Protein AF-A0AAV5X0J4-F1 (afdb_monomer_lite)

Sequence (99 aa):
KYSRHIREHMEDKIELPSRMKKMQSRFLYFEMHDLNKDNAIDGIELLKMMSHDHGKGVTMFGAPVKNEELMIERIDKTLADIDFDGNGFITFSEFSLHQ

Structure (mmCIF, N/CA/C/O backbone):
data_AF-A0AAV5X0J4-F1
#
_entry.id   AF-A0AAV5X0J4-F1
#
loop_
_atom_site.group_PDB
_atom_site.id
_atom_site.type_symbol
_atom_site.label_atom_id
_atom_site.label_alt_id
_atom_site.label_comp_id
_atom_site.label_asym_id
_atom_site.label_entity_id
_atom_site.label_seq_id
_atom_site.pdbx_PDB_ins_code
_atom_site.Cartn_x
_atom_site.Cartn_y
_atom_site.Cartn_z
_atom_site.occupancy
_atom_site.B_iso_or_equiv
_atom_site.auth_seq_id
_atom_site.auth_comp_id
_atom_site.auth_asym_id
_atom_site.auth_atom_id
_atom_site.pdbx_PDB_model_num
ATOM 1 N N . LYS A 1 1 ? -0.704 4.128 -13.954 1.00 61.62 1 LYS A N 1
ATOM 2 C CA . LYS A 1 1 ? -0.660 4.678 -12.581 1.00 61.62 1 LYS A CA 1
ATOM 3 C C . LYS A 1 1 ? 0.738 4.455 -11.995 1.00 61.62 1 LYS A C 1
ATOM 5 O O . LYS A 1 1 ? 1.490 5.415 -11.981 1.00 61.62 1 LYS A O 1
ATOM 10 N N . TYR A 1 2 ? 1.156 3.207 -11.752 1.00 68.25 2 TYR A N 1
ATOM 11 C CA . TYR A 1 2 ? 2.488 2.831 -11.231 1.00 68.25 2 TYR A CA 1
ATOM 12 C C . TYR A 1 2 ? 3.700 3.439 -11.956 1.00 68.25 2 TYR A C 1
ATOM 14 O O . TYR A 1 2 ? 4.436 4.211 -11.361 1.00 68.25 2 TYR A O 1
ATOM 22 N N . SER A 1 3 ? 3.886 3.174 -13.256 1.00 67.94 3 SER A N 1
ATOM 23 C CA . SER A 1 3 ? 5.087 3.627 -13.986 1.00 67.94 3 SER A CA 1
ATOM 24 C C . SER A 1 3 ? 5.260 5.146 -14.022 1.00 67.94 3 SER A C 1
ATOM 26 O O . SER A 1 3 ? 6.380 5.635 -14.093 1.00 67.94 3 SER A O 1
ATOM 28 N N . ARG A 1 4 ? 4.153 5.899 -13.966 1.00 73.06 4 ARG A N 1
ATOM 29 C CA . ARG A 1 4 ? 4.199 7.363 -13.895 1.00 73.06 4 ARG A CA 1
ATOM 30 C C . ARG A 1 4 ? 4.686 7.821 -12.522 1.00 73.06 4 ARG A C 1
ATOM 32 O O . ARG A 1 4 ? 5.570 8.661 -12.473 1.00 73.06 4 ARG A O 1
ATOM 39 N N . HIS A 1 5 ? 4.146 7.224 -11.457 1.00 74.19 5 HIS A N 1
ATOM 40 C CA . HIS A 1 5 ? 4.538 7.524 -10.081 1.00 74.19 5 HIS A CA 1
ATOM 41 C C . HIS A 1 5 ? 6.015 7.202 -9.826 1.00 74.19 5 HIS A C 1
ATOM 43 O O . HIS A 1 5 ? 6.734 8.028 -9.289 1.00 74.19 5 HIS A O 1
ATOM 49 N N . ILE A 1 6 ? 6.490 6.033 -10.271 1.00 74.38 6 ILE A N 1
ATOM 50 C CA . ILE A 1 6 ? 7.901 5.631 -10.129 1.00 74.38 6 ILE A CA 1
ATOM 51 C C . ILE A 1 6 ? 8.823 6.650 -10.809 1.00 74.38 6 ILE A C 1
ATOM 53 O O . ILE A 1 6 ? 9.823 7.060 -10.234 1.00 74.38 6 ILE A O 1
ATOM 57 N N . ARG A 1 7 ? 8.475 7.096 -12.020 1.00 75.19 7 ARG A N 1
ATOM 58 C CA . ARG A 1 7 ? 9.295 8.063 -12.754 1.00 75.19 7 ARG A CA 1
ATOM 59 C C . ARG A 1 7 ? 9.351 9.432 -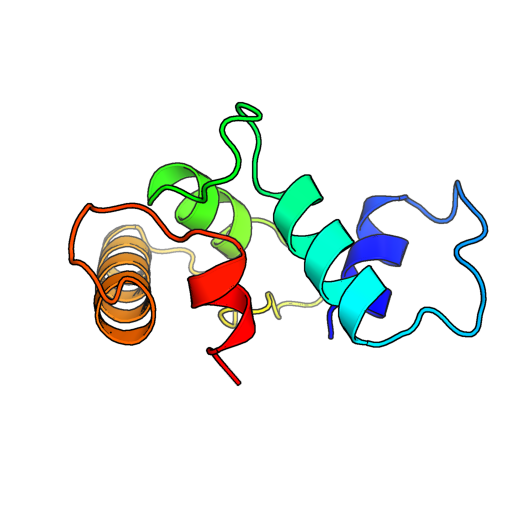12.068 1.00 75.19 7 ARG A C 1
ATOM 61 O O . ARG A 1 7 ? 10.423 10.017 -11.991 1.00 75.19 7 ARG A O 1
ATOM 68 N N . GLU A 1 8 ? 8.217 9.912 -11.554 1.00 72.62 8 GLU A N 1
ATOM 69 C CA . GLU A 1 8 ? 8.159 11.161 -10.778 1.00 72.62 8 GLU A CA 1
ATOM 70 C C . GLU A 1 8 ? 8.957 11.045 -9.464 1.00 72.62 8 GLU A C 1
ATOM 72 O O . GLU A 1 8 ? 9.706 11.959 -9.132 1.00 72.62 8 GLU A O 1
ATOM 77 N N . HIS A 1 9 ? 8.888 9.901 -8.772 1.00 72.44 9 HIS A N 1
ATOM 78 C CA . HIS A 1 9 ? 9.666 9.633 -7.556 1.00 72.44 9 HIS A CA 1
ATOM 79 C C . HIS A 1 9 ? 11.183 9.618 -7.805 1.00 72.44 9 HIS A C 1
ATOM 81 O O . HIS A 1 9 ? 11.955 10.082 -6.973 1.00 72.44 9 HIS A O 1
ATOM 87 N N . MET A 1 10 ? 11.620 9.117 -8.963 1.00 71.88 10 MET A N 1
ATOM 88 C CA . MET A 1 10 ? 13.038 9.054 -9.328 1.00 71.88 10 MET A CA 1
ATOM 89 C C . MET A 1 10 ? 13.585 10.354 -9.943 1.00 71.88 10 MET A C 1
ATOM 91 O O . MET A 1 10 ? 14.733 10.357 -10.382 1.00 71.88 10 MET A O 1
ATOM 95 N N . GLU A 1 11 ? 12.801 11.441 -9.991 1.00 66.81 11 GLU A N 1
ATOM 96 C CA . GLU A 1 11 ? 13.189 12.743 -10.573 1.00 66.81 11 GLU A CA 1
ATOM 97 C C . GLU A 1 11 ? 13.805 12.632 -11.984 1.00 66.81 11 GLU A C 1
ATOM 99 O O . GLU A 1 11 ? 14.741 13.355 -12.318 1.00 66.81 11 GLU A O 1
ATOM 104 N N . ASP A 1 12 ? 13.342 11.675 -12.798 1.00 60.31 12 ASP A N 1
ATOM 105 C CA . ASP A 1 12 ? 13.925 11.355 -14.114 1.00 60.31 12 ASP A CA 1
ATOM 106 C C . ASP A 1 12 ? 15.446 11.027 -14.091 1.00 60.31 12 ASP A C 1
ATOM 108 O O . ASP A 1 12 ? 16.084 10.954 -15.140 1.00 60.31 12 ASP A O 1
ATOM 112 N N . LYS A 1 13 ? 16.045 10.758 -12.917 1.00 57.84 13 LYS A N 1
ATOM 113 C CA . LYS A 1 13 ? 17.475 10.408 -12.761 1.00 57.84 13 LYS A CA 1
ATOM 114 C C . LYS A 1 13 ? 17.828 9.029 -13.312 1.00 57.84 13 LYS A C 1
ATOM 116 O O . LYS A 1 13 ? 19.005 8.711 -13.466 1.00 57.84 13 LYS A O 1
ATOM 121 N N . ILE A 1 14 ? 16.820 8.201 -13.577 1.00 59.16 14 ILE A N 1
ATOM 122 C CA . ILE A 1 14 ? 16.976 6.869 -14.152 1.00 59.16 14 ILE A CA 1
ATOM 123 C C . ILE A 1 14 ? 16.065 6.769 -15.369 1.00 59.16 14 ILE A C 1
ATOM 125 O O . ILE A 1 14 ? 14.852 6.970 -15.270 1.00 59.16 14 ILE A O 1
ATOM 129 N N . GLU A 1 15 ? 16.643 6.405 -16.513 1.00 55.50 15 GLU A N 1
ATOM 130 C CA . GLU A 1 15 ? 15.878 6.005 -17.689 1.00 55.50 15 GLU A CA 1
ATOM 131 C C . GLU A 1 15 ? 15.191 4.665 -17.402 1.00 55.50 15 GLU A C 1
ATOM 133 O O . GLU A 1 15 ? 15.711 3.583 -17.678 1.00 55.50 15 GLU A O 1
ATOM 138 N N . LEU A 1 16 ? 14.000 4.725 -16.806 1.00 59.62 16 LEU A N 1
ATOM 139 C CA . LEU A 1 16 ? 13.128 3.561 -16.742 1.00 59.62 16 LEU A CA 1
ATOM 140 C C . LEU A 1 16 ? 12.800 3.147 -18.185 1.00 59.62 16 LEU A C 1
ATOM 142 O O . LEU A 1 16 ? 12.383 4.004 -18.972 1.00 59.62 16 LEU A O 1
ATOM 146 N N . PRO A 1 17 ? 12.939 1.857 -18.547 1.00 59.38 17 PRO A N 1
ATOM 147 C CA . PRO A 1 17 ? 12.598 1.379 -19.877 1.00 59.38 17 PRO A CA 1
ATOM 148 C C . PRO A 1 17 ? 11.217 1.893 -20.289 1.00 59.38 17 PRO A C 1
ATOM 150 O O . PRO A 1 17 ? 10.238 1.707 -19.560 1.00 59.38 17 PRO A O 1
ATOM 153 N N . SER A 1 18 ? 11.115 2.502 -21.475 1.00 57.94 18 SER A N 1
ATOM 154 C CA . SER A 1 18 ? 9.863 3.093 -21.988 1.00 57.94 18 SER A CA 1
ATOM 155 C C . SER A 1 18 ? 8.682 2.109 -21.989 1.00 57.94 18 SER A C 1
ATOM 157 O O . SER A 1 18 ? 7.516 2.508 -22.014 1.00 57.94 18 SER A O 1
ATOM 159 N N . ARG A 1 19 ? 8.983 0.807 -21.899 1.00 56.38 19 ARG A N 1
ATOM 160 C CA . ARG A 1 19 ? 8.045 -0.307 -21.827 1.00 56.38 19 ARG A CA 1
ATOM 161 C C . ARG A 1 19 ? 8.296 -1.203 -20.604 1.00 56.38 19 ARG A C 1
ATOM 163 O O . ARG A 1 19 ? 8.568 -2.391 -20.748 1.00 56.38 19 ARG A O 1
ATOM 170 N N . MET A 1 20 ? 8.157 -0.670 -19.390 1.00 63.56 20 MET A N 1
ATOM 171 C CA . MET A 1 20 ? 8.070 -1.511 -18.185 1.00 63.56 20 MET A CA 1
ATOM 172 C C . MET A 1 20 ? 6.843 -2.436 -18.264 1.00 63.56 20 MET A C 1
ATOM 174 O O . MET A 1 20 ? 5.710 -1.979 -18.451 1.00 63.56 20 MET A O 1
ATOM 178 N N . LYS A 1 21 ? 7.041 -3.752 -18.103 1.00 74.69 21 LYS A N 1
ATOM 179 C CA . LYS A 1 21 ? 5.931 -4.720 -18.016 1.00 74.69 21 LYS A CA 1
ATOM 180 C C . LYS A 1 21 ? 5.077 -4.377 -16.788 1.00 74.69 21 LYS A C 1
ATOM 182 O O . LYS A 1 21 ? 5.629 -4.110 -15.725 1.00 74.69 21 LYS A O 1
ATOM 187 N N . LYS A 1 22 ? 3.740 -4.448 -16.897 1.00 75.19 22 LYS A N 1
ATOM 188 C CA . LYS A 1 22 ? 2.799 -4.105 -15.800 1.00 75.19 22 LYS A CA 1
ATOM 189 C C . LYS A 1 22 ? 3.174 -4.737 -14.449 1.00 75.19 22 LYS A C 1
ATOM 191 O O . LYS A 1 22 ? 3.026 -4.108 -13.407 1.00 75.19 22 LYS A O 1
ATOM 196 N N . MET A 1 23 ? 3.671 -5.974 -14.474 1.00 77.81 23 MET A N 1
ATOM 197 C CA . MET A 1 23 ? 4.121 -6.693 -13.280 1.00 77.81 23 MET A CA 1
ATOM 198 C C . MET A 1 23 ? 5.373 -6.070 -12.649 1.00 77.81 23 MET A C 1
ATOM 200 O O . MET A 1 23 ? 5.381 -5.850 -11.447 1.00 77.81 23 MET A O 1
ATOM 204 N N . GLN A 1 24 ? 6.376 -5.700 -13.450 1.00 81.50 24 GLN A N 1
ATOM 205 C CA . GLN A 1 24 ? 7.590 -5.046 -12.948 1.00 81.50 24 GLN A CA 1
ATOM 206 C C . GLN A 1 24 ? 7.284 -3.668 -12.359 1.00 81.50 24 GLN A C 1
ATOM 208 O O . GLN A 1 24 ? 7.809 -3.327 -11.311 1.00 81.50 24 GLN A O 1
ATOM 213 N N . SER A 1 25 ? 6.386 -2.893 -12.981 1.00 81.12 25 SER A N 1
ATOM 214 C CA . SER A 1 25 ? 5.975 -1.606 -12.410 1.00 81.12 25 SER A CA 1
ATOM 215 C C . SER A 1 25 ? 5.205 -1.756 -11.098 1.00 81.12 25 SER A C 1
ATOM 217 O O . SER A 1 25 ? 5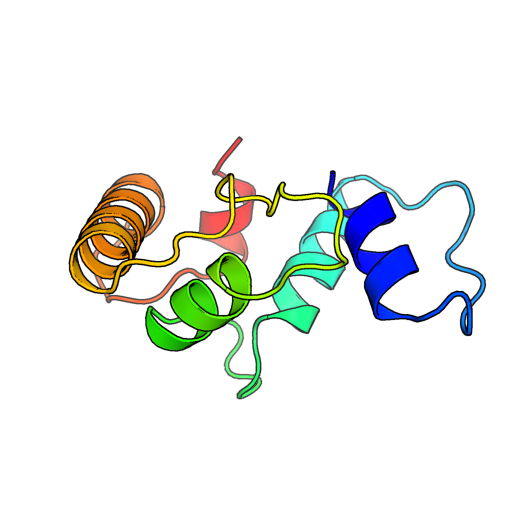.291 -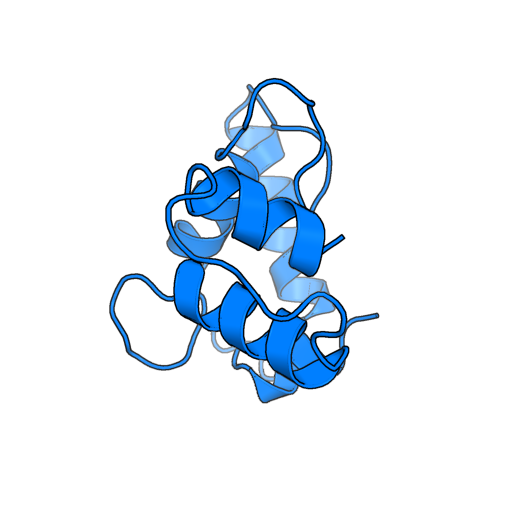0.881 -10.253 1.00 81.12 25 SER A O 1
ATOM 219 N N . ARG A 1 26 ? 4.446 -2.843 -10.913 1.00 81.62 26 ARG A N 1
ATOM 220 C CA . ARG A 1 26 ? 3.769 -3.105 -9.635 1.00 81.62 26 ARG A CA 1
ATOM 221 C C . ARG A 1 26 ? 4.753 -3.526 -8.558 1.00 81.62 26 ARG A C 1
ATOM 223 O O . ARG A 1 26 ? 4.687 -2.993 -7.464 1.00 81.62 26 ARG A O 1
ATOM 230 N N . PHE A 1 27 ? 5.674 -4.421 -8.898 1.00 86.25 27 PHE A N 1
ATOM 231 C CA . PHE A 1 27 ? 6.721 -4.859 -7.982 1.00 86.25 27 PHE A CA 1
ATOM 232 C C . PHE A 1 27 ? 7.606 -3.695 -7.534 1.00 86.25 27 PHE A C 1
ATOM 234 O O . PHE A 1 27 ? 7.778 -3.478 -6.346 1.00 86.25 27 PHE A O 1
ATOM 241 N N . LEU A 1 28 ? 8.075 -2.872 -8.473 1.00 86.31 28 LEU A N 1
ATOM 242 C CA . LEU A 1 28 ? 8.870 -1.694 -8.138 1.00 86.31 28 LEU A CA 1
ATOM 243 C C . LEU A 1 28 ? 8.067 -0.675 -7.316 1.00 86.31 28 LEU A C 1
ATOM 245 O O . LEU A 1 28 ? 8.621 -0.023 -6.444 1.00 86.31 28 LEU A O 1
ATOM 249 N N . TYR A 1 29 ? 6.762 -0.541 -7.569 1.00 85.12 29 TYR A N 1
ATOM 250 C CA . TYR A 1 29 ? 5.904 0.303 -6.740 1.00 85.12 29 TYR A CA 1
ATOM 251 C C . TYR A 1 29 ? 5.792 -0.203 -5.303 1.00 85.12 29 TYR A C 1
ATOM 253 O O . TYR A 1 29 ? 5.900 0.602 -4.386 1.00 85.12 29 TYR A O 1
ATOM 261 N N . PHE A 1 30 ? 5.605 -1.509 -5.128 1.00 89.38 30 PHE A N 1
ATOM 262 C CA . PHE A 1 30 ? 5.580 -2.166 -3.827 1.00 89.38 30 PHE A CA 1
ATOM 263 C C . PHE A 1 30 ? 6.904 -1.954 -3.077 1.00 89.38 30 PHE A C 1
ATOM 265 O O . PHE A 1 30 ? 6.916 -1.364 -2.006 1.00 89.38 30 PHE A O 1
ATOM 272 N N . GLU A 1 31 ? 8.028 -2.281 -3.715 1.00 90.69 31 GLU A N 1
ATOM 273 C CA . GLU A 1 31 ? 9.380 -2.096 -3.167 1.00 90.69 31 GLU A CA 1
ATOM 274 C C . GLU A 1 31 ? 9.702 -0.651 -2.765 1.00 90.69 31 GLU A C 1
ATOM 276 O O . GLU A 1 31 ? 10.451 -0.425 -1.823 1.00 90.69 31 GLU A O 1
ATOM 281 N N . MET A 1 32 ? 9.181 0.354 -3.472 1.00 87.44 32 MET A N 1
ATOM 282 C CA . MET A 1 32 ? 9.407 1.754 -3.085 1.00 87.44 32 MET A CA 1
ATOM 283 C C . MET A 1 32 ? 8.692 2.146 -1.783 1.00 87.44 32 MET A C 1
ATOM 285 O O . MET A 1 32 ? 9.094 3.132 -1.170 1.00 87.44 32 MET A O 1
ATOM 289 N N . HIS A 1 33 ? 7.631 1.432 -1.397 1.00 87.56 33 HIS A N 1
ATOM 290 C CA . HIS A 1 33 ? 6.823 1.745 -0.213 1.00 87.56 33 HIS A CA 1
ATOM 291 C C . HIS A 1 33 ? 7.045 0.776 0.950 1.00 87.56 33 HIS A C 1
ATOM 293 O O . HIS A 1 33 ? 6.722 1.150 2.069 1.00 87.56 33 HIS A O 1
ATOM 299 N N . ASP A 1 34 ? 7.642 -0.390 0.700 1.00 91.88 34 ASP A N 1
ATOM 300 C CA . ASP A 1 34 ? 8.289 -1.217 1.722 1.00 91.88 34 ASP A CA 1
ATOM 301 C C . ASP A 1 34 ? 9.597 -0.523 2.156 1.00 91.88 34 ASP A C 1
ATOM 303 O O . ASP A 1 34 ? 10.647 -0.605 1.495 1.00 91.88 34 ASP A O 1
ATOM 307 N N . LEU A 1 35 ? 9.495 0.273 3.222 1.00 90.94 35 LEU A N 1
ATOM 308 C CA . LEU A 1 35 ? 10.557 1.137 3.731 1.00 90.94 35 LEU A CA 1
ATOM 309 C C . LEU A 1 35 ? 11.517 0.380 4.644 1.00 90.94 35 LEU A C 1
ATOM 311 O O . LEU A 1 35 ? 12.692 0.751 4.724 1.00 90.94 35 LEU A O 1
ATOM 315 N N . ASN A 1 36 ? 11.020 -0.631 5.356 1.00 93.06 36 ASN A N 1
ATOM 316 C CA . ASN A 1 36 ? 11.803 -1.423 6.299 1.00 93.06 36 ASN A CA 1
ATOM 317 C C . ASN A 1 36 ? 12.423 -2.688 5.656 1.00 93.06 36 ASN A C 1
ATOM 319 O O . ASN A 1 36 ? 13.317 -3.287 6.259 1.00 93.06 36 ASN A O 1
ATOM 323 N N . LYS A 1 37 ? 12.035 -3.022 4.417 1.00 93.38 37 LYS A N 1
ATOM 324 C CA . LYS A 1 37 ? 12.505 -4.159 3.612 1.00 93.38 37 LYS A CA 1
ATOM 325 C C . LYS A 1 37 ? 12.120 -5.525 4.170 1.00 93.38 37 LYS A C 1
ATOM 327 O O . LYS A 1 37 ? 12.900 -6.476 4.055 1.00 93.38 37 LYS A O 1
ATOM 332 N N . ASP A 1 38 ? 10.928 -5.638 4.749 1.00 95.12 38 ASP A N 1
ATOM 333 C CA . ASP A 1 38 ? 10.386 -6.903 5.253 1.00 95.12 38 ASP A CA 1
ATOM 334 C C . ASP A 1 38 ? 9.528 -7.677 4.228 1.00 95.12 38 ASP A C 1
ATOM 336 O O . ASP A 1 38 ? 9.160 -8.827 4.479 1.00 95.12 38 ASP A O 1
ATOM 340 N N . ASN A 1 39 ? 9.354 -7.140 3.014 1.00 93.81 39 ASN A N 1
ATOM 341 C CA . ASN A 1 39 ? 8.497 -7.657 1.939 1.00 93.81 39 ASN A CA 1
ATOM 342 C C . ASN A 1 39 ? 6.995 -7.587 2.240 1.00 93.81 39 ASN A C 1
ATOM 344 O O . ASN A 1 39 ? 6.204 -8.325 1.631 1.00 93.81 39 ASN A O 1
ATOM 348 N N . ALA A 1 40 ? 6.595 -6.695 3.134 1.00 95.19 40 ALA A N 1
ATOM 349 C CA . ALA A 1 40 ? 5.216 -6.376 3.421 1.00 95.19 40 ALA A CA 1
ATOM 350 C C . ALA A 1 40 ? 5.008 -4.854 3.450 1.00 95.19 40 ALA A C 1
ATOM 352 O O . ALA A 1 40 ? 5.954 -4.078 3.405 1.00 95.19 40 ALA A O 1
ATOM 353 N N . ILE A 1 41 ? 3.747 -4.431 3.415 1.00 94.25 41 ILE A N 1
ATOM 354 C CA . ILE A 1 41 ? 3.356 -3.037 3.621 1.00 94.25 41 ILE A CA 1
ATOM 355 C C . ILE A 1 41 ? 2.473 -2.991 4.859 1.00 94.25 41 ILE A C 1
ATOM 357 O O . ILE A 1 41 ? 1.386 -3.575 4.859 1.00 94.25 41 ILE A O 1
ATOM 361 N N . ASP A 1 42 ? 2.924 -2.286 5.890 1.00 93.94 42 ASP A N 1
ATOM 362 C CA . ASP A 1 42 ? 2.137 -2.040 7.098 1.00 93.94 42 ASP A CA 1
ATOM 363 C C . ASP A 1 42 ? 1.258 -0.773 6.984 1.00 93.94 42 ASP A C 1
ATOM 365 O O . ASP A 1 42 ? 1.318 -0.001 6.019 1.00 93.94 42 ASP A O 1
ATOM 369 N N . GLY A 1 43 ? 0.410 -0.527 7.987 1.00 91.31 43 GLY A N 1
ATOM 370 C CA . GLY A 1 43 ? -0.465 0.651 8.016 1.00 91.31 43 GLY A CA 1
ATOM 371 C C . GLY A 1 43 ? 0.274 2.002 8.039 1.00 91.31 43 GLY A C 1
ATOM 372 O O . GLY A 1 43 ? -0.256 3.000 7.545 1.00 91.31 43 GLY A O 1
ATOM 373 N N . ILE A 1 44 ? 1.501 2.064 8.566 1.00 91.88 44 ILE A N 1
ATOM 374 C CA . ILE A 1 44 ? 2.329 3.282 8.603 1.00 91.88 44 ILE A CA 1
ATOM 375 C C . ILE A 1 44 ? 2.938 3.546 7.222 1.00 91.88 44 ILE A C 1
ATOM 377 O O . ILE 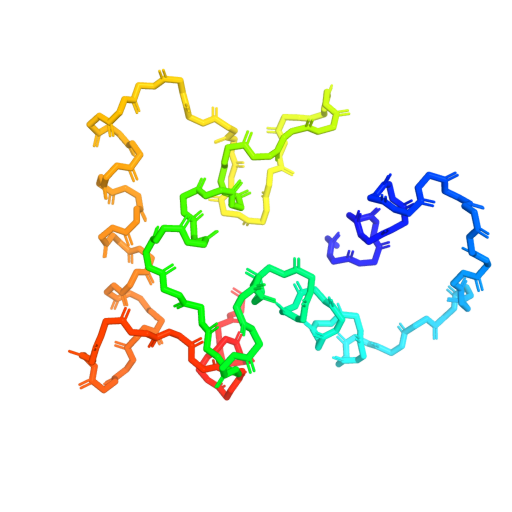A 1 44 ? 3.017 4.693 6.770 1.00 91.88 44 ILE A O 1
ATOM 381 N N . GLU A 1 45 ? 3.367 2.504 6.527 1.00 92.06 45 GLU A N 1
ATOM 382 C CA . GLU A 1 45 ? 3.835 2.580 5.146 1.00 92.06 45 GLU A CA 1
ATOM 383 C C . GLU A 1 45 ? 2.690 2.948 4.202 1.00 92.06 45 GLU A C 1
ATOM 385 O O . GLU A 1 45 ? 2.848 3.824 3.343 1.00 92.06 45 GLU A O 1
ATOM 390 N N . LEU A 1 46 ? 1.499 2.396 4.442 1.00 88.81 46 LEU A N 1
ATOM 391 C CA . LEU A 1 46 ? 0.271 2.782 3.759 1.00 88.81 46 LEU A CA 1
ATOM 392 C C . LEU A 1 46 ? -0.077 4.263 4.002 1.00 88.81 46 LEU A C 1
ATOM 394 O O . LEU A 1 46 ? -0.380 4.992 3.053 1.00 88.81 46 LEU A O 1
ATOM 398 N N . LEU A 1 47 ? 0.045 4.746 5.243 1.00 87.38 47 LEU A N 1
ATOM 399 C CA . LEU A 1 47 ? -0.143 6.157 5.596 1.00 87.38 47 LEU A CA 1
ATOM 400 C C . LEU A 1 47 ? 0.819 7.069 4.826 1.00 87.38 47 LEU A C 1
ATOM 402 O O . LEU A 1 47 ? 0.404 8.078 4.244 1.00 87.38 47 LEU A O 1
ATOM 406 N N . LYS A 1 48 ? 2.110 6.720 4.803 1.00 84.56 48 LYS A N 1
ATOM 407 C CA . LYS A 1 48 ? 3.133 7.485 4.075 1.00 84.56 48 LYS A CA 1
ATOM 408 C C . LYS A 1 48 ? 2.841 7.500 2.582 1.00 84.56 48 LYS A C 1
ATOM 410 O O . LYS A 1 48 ? 2.912 8.558 1.964 1.00 84.56 48 LYS A O 1
ATOM 415 N N . MET A 1 49 ? 2.435 6.365 2.022 1.00 81.62 49 MET A N 1
ATOM 416 C CA . MET A 1 49 ? 2.030 6.249 0.625 1.00 81.62 49 MET A CA 1
ATOM 417 C C . MET A 1 49 ? 0.817 7.126 0.283 1.00 81.62 49 MET A C 1
ATOM 419 O O . MET A 1 49 ? 0.774 7.726 -0.789 1.00 81.62 49 MET A O 1
ATOM 423 N N . MET A 1 50 ? -0.168 7.223 1.180 1.00 77.94 50 MET A N 1
ATOM 424 C CA . MET A 1 50 ? -1.344 8.084 0.998 1.00 77.94 50 MET A CA 1
ATOM 425 C C . MET A 1 50 ? -1.031 9.576 1.169 1.00 77.94 50 MET A C 1
ATOM 427 O O . MET A 1 50 ? -1.685 10.409 0.539 1.00 77.94 50 MET A O 1
ATOM 431 N N . SER A 1 51 ? -0.043 9.906 2.001 1.00 75.75 51 SER A N 1
ATOM 432 C CA . SER A 1 51 ? 0.388 11.283 2.279 1.00 75.75 51 SER A CA 1
ATOM 433 C C . SER A 1 51 ? 1.388 11.826 1.253 1.00 75.75 51 SER A C 1
ATOM 435 O O . SER A 1 51 ? 1.575 13.039 1.157 1.00 75.75 51 SER A O 1
ATOM 437 N N . HIS A 1 52 ? 2.041 10.948 0.487 1.00 72.69 52 HIS A N 1
ATOM 438 C CA . HIS A 1 52 ? 3.047 11.318 -0.506 1.00 72.69 52 HIS A CA 1
ATOM 439 C C . HIS A 1 52 ? 2.396 11.932 -1.755 1.00 72.69 52 HIS A C 1
ATOM 441 O O . HIS A 1 52 ? 1.715 11.245 -2.516 1.00 72.69 52 HIS A O 1
ATOM 447 N N . ASP A 1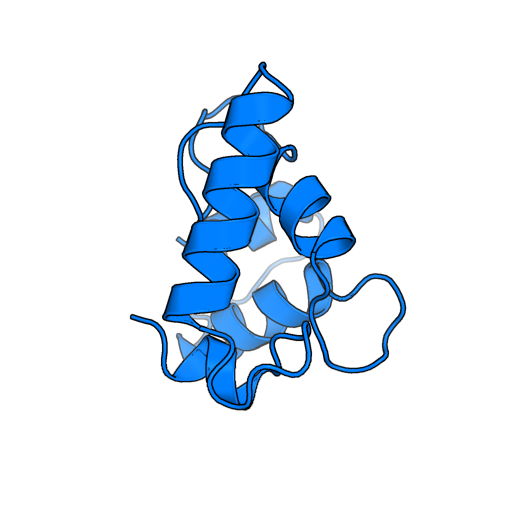 53 ? 2.611 13.231 -1.987 1.00 63.62 53 ASP A N 1
ATOM 448 C CA . ASP A 1 53 ? 2.088 13.968 -3.145 1.00 63.62 53 ASP A CA 1
ATOM 449 C C . ASP A 1 53 ? 3.217 14.627 -3.952 1.00 63.62 53 ASP A C 1
ATOM 451 O O . ASP A 1 53 ? 4.081 15.313 -3.413 1.00 63.62 53 ASP A O 1
ATOM 455 N N . HIS A 1 54 ? 3.165 14.469 -5.276 1.00 61.38 54 HIS A N 1
ATOM 456 C CA . HIS A 1 54 ? 4.038 15.159 -6.234 1.00 61.38 54 HIS A CA 1
ATOM 457 C C . HIS A 1 54 ? 3.383 16.439 -6.805 1.00 61.38 54 HIS A C 1
ATOM 459 O O . HIS A 1 54 ? 3.675 16.849 -7.929 1.00 61.38 54 HIS A O 1
ATOM 465 N N . GLY A 1 55 ? 2.448 17.060 -6.076 1.00 53.22 55 GLY A N 1
ATOM 466 C CA . GLY A 1 55 ? 1.716 18.254 -6.513 1.00 53.22 55 GLY A CA 1
ATOM 467 C C . GLY A 1 55 ? 0.647 17.992 -7.581 1.00 53.22 55 GLY A C 1
ATOM 468 O O . GLY A 1 55 ? 0.165 18.936 -8.209 1.00 53.22 55 GLY A O 1
ATOM 469 N N . LYS A 1 56 ? 0.277 16.723 -7.821 1.00 50.53 56 LYS A N 1
ATOM 470 C CA . LYS A 1 56 ? -0.738 16.313 -8.818 1.00 50.53 56 LYS A CA 1
ATOM 471 C C . LYS A 1 56 ? -1.960 15.616 -8.210 1.00 50.53 56 LYS A C 1
ATOM 473 O O . LYS A 1 56 ? -2.872 15.256 -8.953 1.00 50.53 56 LYS A O 1
ATOM 478 N N . GLY A 1 57 ? -2.014 15.463 -6.885 1.00 47.09 57 GLY A N 1
ATOM 479 C CA . GLY A 1 57 ? -3.252 15.234 -6.139 1.00 47.09 57 GLY A CA 1
ATOM 480 C C . GLY A 1 57 ? -3.896 13.853 -6.281 1.00 47.09 57 GLY A C 1
ATOM 481 O O . GLY A 1 57 ? -5.053 13.708 -5.900 1.00 47.09 57 GLY A O 1
ATOM 482 N N . VAL A 1 58 ? -3.203 12.840 -6.818 1.00 50.28 58 VAL A N 1
ATOM 483 C CA . VAL A 1 58 ? -3.735 11.467 -6.913 1.00 50.28 58 VAL A CA 1
ATOM 484 C C . VAL A 1 58 ? -2.636 10.445 -6.619 1.00 50.28 58 VAL A C 1
ATOM 486 O O . VAL A 1 58 ? -1.826 10.122 -7.490 1.00 50.28 58 VAL A O 1
ATOM 489 N N . THR A 1 59 ? -2.640 9.899 -5.404 1.00 59.31 59 THR A N 1
ATOM 490 C CA . THR A 1 59 ? -1.921 8.670 -5.046 1.00 59.31 59 THR A CA 1
ATOM 491 C C . THR A 1 59 ? -2.689 7.452 -5.576 1.00 59.31 59 THR A C 1
ATOM 493 O O . THR A 1 59 ? -3.829 7.565 -6.040 1.00 59.31 59 THR A O 1
ATOM 496 N N . MET A 1 60 ? -2.084 6.259 -5.546 1.00 62.34 60 MET A N 1
ATOM 497 C CA . MET A 1 60 ? -2.773 5.013 -5.932 1.00 62.34 60 MET A CA 1
ATOM 498 C C . MET A 1 60 ? -4.069 4.797 -5.149 1.00 62.34 60 MET A C 1
ATOM 500 O O . MET A 1 60 ? -5.052 4.320 -5.714 1.00 62.34 60 MET A O 1
ATOM 504 N N . PHE A 1 61 ? -4.064 5.202 -3.882 1.00 64.31 61 PHE A N 1
ATOM 505 C CA . PHE A 1 61 ? -5.191 5.046 -2.979 1.00 64.31 61 PHE A CA 1
ATOM 506 C C . PHE A 1 61 ? -6.150 6.230 -3.024 1.00 64.31 61 PHE A C 1
ATOM 508 O O . PHE A 1 61 ? -7.238 6.107 -2.480 1.00 64.31 61 PHE A O 1
ATOM 515 N N . GLY A 1 62 ? -5.816 7.322 -3.724 1.00 64.25 62 GLY A N 1
ATOM 516 C CA . GLY A 1 62 ? -6.698 8.444 -4.057 1.00 64.25 62 GLY A CA 1
ATOM 517 C C . GLY A 1 62 ? -6.084 9.810 -3.759 1.00 64.25 62 GLY A C 1
ATOM 518 O O . GLY A 1 62 ? -4.871 9.969 -3.767 1.00 64.25 62 GLY A O 1
ATOM 519 N N . ALA A 1 63 ? -6.912 10.835 -3.554 1.00 63.28 63 ALA A N 1
ATOM 520 C CA . ALA A 1 63 ? -6.397 12.164 -3.232 1.00 63.28 63 ALA A CA 1
ATOM 521 C C . ALA A 1 63 ? -5.690 12.170 -1.862 1.00 63.28 63 ALA A C 1
ATOM 523 O O . ALA A 1 63 ? -6.185 11.499 -0.948 1.00 63.28 63 ALA A O 1
ATOM 524 N N . PRO A 1 64 ? -4.585 12.927 -1.709 1.00 62.19 64 PRO A N 1
ATOM 525 C CA . PRO A 1 64 ? -3.932 13.104 -0.420 1.00 62.19 64 PRO A CA 1
ATOM 526 C C . PRO A 1 64 ? -4.944 13.641 0.591 1.00 62.19 64 PRO A C 1
ATOM 528 O O . PRO A 1 64 ? -5.672 14.606 0.334 1.00 62.19 64 PRO A O 1
ATOM 531 N N . VAL A 1 65 ? -5.029 12.966 1.731 1.00 66.19 65 VAL A N 1
ATOM 532 C CA . VAL A 1 65 ? -5.998 13.272 2.779 1.00 66.19 65 VAL A CA 1
ATOM 533 C C . VAL A 1 65 ? -5.312 14.192 3.787 1.00 66.19 65 VAL A C 1
ATOM 535 O O . VAL A 1 65 ? -4.220 13.898 4.251 1.00 66.19 65 VAL A O 1
ATOM 538 N N . LYS A 1 66 ? -5.920 15.344 4.097 1.00 68.75 66 LYS A N 1
ATOM 539 C CA . LYS A 1 66 ? -5.340 16.337 5.028 1.00 68.75 66 LYS A CA 1
ATOM 540 C C . LYS A 1 66 ? -5.748 16.139 6.489 1.00 68.75 66 LYS A C 1
ATOM 542 O O . LYS A 1 66 ? -5.188 16.790 7.361 1.00 68.75 66 LYS A O 1
ATOM 547 N N . ASN A 1 67 ? -6.758 15.313 6.736 1.00 81.44 67 ASN A N 1
ATOM 548 C CA . ASN A 1 67 ? -7.320 15.062 8.056 1.00 81.44 67 ASN A CA 1
ATOM 549 C C . ASN A 1 67 ? -6.936 13.645 8.507 1.00 81.44 67 ASN A C 1
ATOM 551 O O . ASN A 1 67 ? -7.029 12.705 7.720 1.00 81.44 67 ASN A O 1
ATOM 555 N N . GLU A 1 68 ? -6.480 13.524 9.750 1.00 80.31 68 GLU A N 1
ATOM 556 C CA . GLU A 1 68 ? -5.948 12.284 10.315 1.00 80.31 68 GLU A CA 1
ATOM 557 C C . GLU A 1 68 ? -7.028 11.207 10.476 1.00 80.31 68 GLU A C 1
ATOM 559 O O . GLU A 1 68 ? -6.803 10.063 10.092 1.00 80.31 68 GLU A O 1
ATOM 564 N N . GLU A 1 69 ? -8.233 11.564 10.924 1.00 85.81 69 GLU A N 1
ATOM 565 C CA . GLU A 1 69 ? -9.337 10.608 11.074 1.00 85.81 69 GLU A CA 1
ATOM 566 C C . GLU A 1 69 ? -9.746 9.983 9.733 1.00 85.81 69 GLU A C 1
ATOM 568 O O . GLU A 1 69 ? -9.945 8.774 9.632 1.00 85.81 69 GLU A O 1
ATOM 573 N N . LEU A 1 70 ? -9.805 10.793 8.673 1.00 84.81 70 LEU A N 1
ATOM 574 C CA . LEU A 1 70 ? -10.070 10.321 7.314 1.00 84.81 70 LEU A CA 1
ATOM 575 C C . LEU A 1 70 ? -8.908 9.494 6.744 1.00 84.81 70 LEU A C 1
ATOM 577 O O . LEU A 1 70 ? -9.130 8.666 5.859 1.00 84.81 70 LEU A O 1
ATOM 581 N N . MET A 1 71 ? -7.672 9.727 7.202 1.00 83.69 71 MET A N 1
ATOM 582 C CA . MET A 1 71 ? -6.527 8.885 6.842 1.00 83.69 71 MET A CA 1
ATOM 583 C C . MET A 1 71 ? -6.652 7.509 7.482 1.00 83.69 71 MET A C 1
ATOM 585 O O . MET A 1 71 ? -6.536 6.514 6.772 1.00 83.69 71 MET A O 1
ATOM 589 N N . ILE A 1 72 ? -6.955 7.461 8.780 1.00 87.88 72 ILE A N 1
ATOM 590 C CA . ILE A 1 72 ? -7.165 6.215 9.525 1.00 87.88 72 ILE A CA 1
ATOM 591 C C . ILE A 1 72 ? -8.302 5.410 8.890 1.00 87.88 72 ILE A C 1
ATOM 593 O O . ILE A 1 72 ? -8.092 4.265 8.508 1.00 87.88 72 ILE A O 1
ATOM 597 N N . GLU A 1 73 ? -9.458 6.033 8.635 1.00 89.88 73 GLU A N 1
ATOM 598 C CA . GLU A 1 73 ? -10.595 5.358 7.992 1.00 89.88 73 GLU A CA 1
ATOM 599 C C . GLU A 1 73 ? -10.218 4.759 6.624 1.00 89.88 73 GLU A C 1
ATOM 601 O O . GLU A 1 73 ? -10.704 3.699 6.22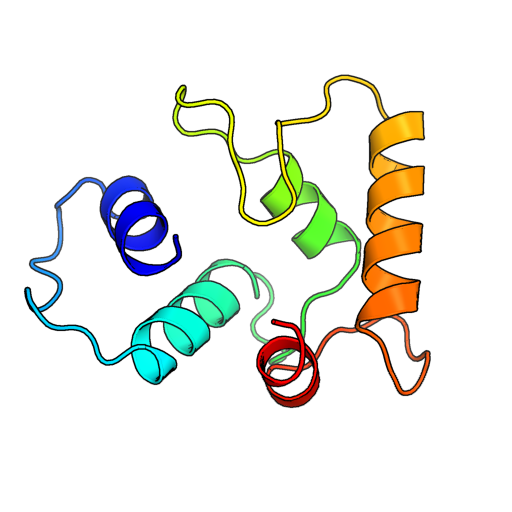6 1.00 89.88 73 GLU A O 1
ATOM 606 N N . ARG A 1 74 ? -9.348 5.439 5.870 1.00 87.88 74 ARG A N 1
ATOM 607 C CA . ARG A 1 74 ? -8.904 4.967 4.557 1.00 87.88 74 ARG A CA 1
ATOM 608 C C . ARG A 1 74 ? -7.902 3.823 4.657 1.00 87.88 74 ARG A C 1
ATOM 610 O O . ARG A 1 74 ? -7.948 2.925 3.816 1.00 87.88 74 ARG A O 1
ATOM 617 N N . ILE A 1 75 ? -7.019 3.866 5.649 1.00 90.00 75 ILE A N 1
ATOM 618 C CA . ILE A 1 75 ? -6.092 2.779 5.968 1.00 90.00 75 ILE A CA 1
ATOM 619 C C . ILE A 1 75 ? -6.889 1.538 6.355 1.00 90.00 75 ILE A C 1
ATOM 621 O O . ILE A 1 75 ? -6.710 0.501 5.725 1.00 90.00 75 ILE A O 1
ATOM 625 N N . ASP A 1 76 ? -7.847 1.680 7.271 1.00 92.00 76 ASP A N 1
ATOM 626 C CA . ASP A 1 76 ? -8.699 0.583 7.733 1.00 92.00 76 ASP A CA 1
ATOM 627 C C . ASP A 1 76 ? -9.467 -0.063 6.575 1.00 92.00 76 ASP A C 1
ATOM 629 O O . ASP A 1 76 ? -9.475 -1.284 6.436 1.00 92.00 76 ASP A O 1
ATOM 633 N N . LYS A 1 77 ? -10.063 0.748 5.688 1.00 91.44 77 LYS A N 1
ATOM 634 C CA . LYS A 1 77 ? -10.741 0.240 4.482 1.00 91.44 77 LYS A CA 1
ATOM 635 C C . LYS A 1 77 ? -9.791 -0.493 3.544 1.00 91.44 77 LYS A C 1
ATOM 637 O O . LYS A 1 77 ? -10.144 -1.530 3.006 1.00 91.44 77 LYS A O 1
ATOM 642 N N . THR A 1 78 ? -8.594 0.048 3.346 1.00 90.56 78 THR A N 1
ATOM 643 C CA . THR A 1 78 ? -7.607 -0.558 2.447 1.00 90.56 78 THR A CA 1
ATOM 644 C C . THR A 1 78 ? -7.110 -1.893 2.988 1.00 90.56 78 THR A C 1
ATOM 646 O O . THR A 1 78 ? -6.984 -2.840 2.220 1.00 90.56 78 THR A O 1
ATOM 649 N N . LEU A 1 79 ? -6.854 -1.984 4.295 1.00 92.19 79 LEU A N 1
ATOM 650 C CA . LEU A 1 79 ? -6.512 -3.249 4.937 1.00 92.19 79 LEU A CA 1
ATOM 651 C C . LEU A 1 79 ? -7.680 -4.231 4.803 1.00 92.19 79 LEU A C 1
ATOM 653 O O . LEU A 1 79 ? -7.483 -5.315 4.281 1.00 92.19 79 LEU A O 1
ATOM 657 N N . ALA A 1 80 ? -8.912 -3.825 5.117 1.00 92.81 80 ALA A N 1
ATOM 658 C CA . ALA A 1 80 ? -10.084 -4.694 4.973 1.00 92.81 80 ALA A CA 1
ATOM 659 C C . ALA A 1 80 ? -10.301 -5.240 3.543 1.00 92.81 80 ALA A C 1
ATOM 661 O O . ALA A 1 80 ? -10.861 -6.325 3.385 1.00 92.81 80 ALA A O 1
ATOM 662 N N . ASP A 1 81 ? -9.872 -4.502 2.515 1.00 91.00 81 ASP A N 1
ATOM 663 C CA . ASP A 1 81 ? -10.015 -4.893 1.109 1.00 91.00 81 ASP A CA 1
ATOM 664 C C . ASP A 1 81 ? -8.856 -5.765 0.581 1.00 91.00 81 ASP A C 1
ATOM 666 O O . ASP A 1 81 ? -9.037 -6.478 -0.412 1.00 91.00 81 ASP A O 1
ATOM 670 N N . ILE A 1 82 ? -7.659 -5.679 1.178 1.00 91.81 82 ILE A N 1
ATOM 671 C CA . ILE A 1 82 ? -6.414 -6.234 0.607 1.00 91.81 82 ILE A CA 1
ATOM 672 C C . ILE A 1 82 ? -5.723 -7.235 1.536 1.00 91.81 82 ILE A C 1
ATOM 674 O O . ILE A 1 82 ? -5.157 -8.205 1.038 1.00 91.81 82 ILE A O 1
ATOM 678 N N . ASP A 1 83 ? -5.748 -7.002 2.846 1.00 94.31 83 ASP A N 1
ATOM 679 C CA . ASP A 1 83 ? -5.202 -7.905 3.862 1.00 94.31 83 ASP A CA 1
ATOM 680 C C . ASP A 1 83 ? -6.151 -9.104 4.010 1.00 94.31 83 ASP A C 1
ATOM 682 O O . ASP A 1 83 ? -7.168 -9.054 4.709 1.00 94.31 83 ASP A O 1
ATOM 686 N N . PHE A 1 84 ? -5.871 -10.171 3.257 1.00 93.38 84 PHE A N 1
ATOM 687 C CA . PHE A 1 84 ? -6.780 -11.311 3.139 1.00 93.38 84 PHE A CA 1
ATOM 688 C C . PHE A 1 84 ? -6.668 -12.268 4.324 1.00 93.38 84 PHE A C 1
ATOM 690 O O . PHE A 1 84 ? -7.628 -12.993 4.607 1.00 93.38 84 PHE A O 1
ATOM 697 N N . ASP A 1 85 ? -5.509 -12.316 4.981 1.00 94.12 85 ASP A N 1
ATOM 698 C CA . ASP A 1 85 ? -5.287 -13.157 6.157 1.00 94.12 85 ASP A CA 1
ATOM 699 C C . ASP A 1 85 ? -5.517 -12.413 7.489 1.00 94.12 85 ASP A C 1
ATOM 701 O O . ASP A 1 85 ? -5.643 -13.061 8.533 1.00 94.12 85 ASP A O 1
ATOM 705 N N . GLY A 1 86 ? -5.681 -11.087 7.443 1.00 94.44 86 GLY A N 1
ATOM 706 C CA . GLY A 1 86 ? -6.028 -10.233 8.575 1.00 94.44 86 GLY A CA 1
ATOM 707 C C . GLY A 1 86 ? -4.868 -10.019 9.544 1.00 94.44 86 GLY A C 1
ATOM 708 O O . GLY A 1 86 ? -5.106 -9.813 10.740 1.00 94.44 86 GLY A O 1
ATOM 709 N N . ASN A 1 87 ? -3.623 -10.144 9.076 1.00 94.44 87 ASN A N 1
ATOM 710 C CA . ASN A 1 87 ? -2.435 -10.051 9.922 1.00 94.44 87 ASN A CA 1
ATOM 711 C C . ASN A 1 87 ? -1.933 -8.602 10.127 1.00 94.44 87 ASN A C 1
ATOM 713 O O . ASN A 1 87 ? -1.016 -8.388 10.925 1.00 94.44 87 ASN A O 1
ATOM 717 N N . GLY A 1 88 ? -2.550 -7.616 9.465 1.00 93.94 88 GLY A N 1
ATOM 718 C CA . GLY A 1 88 ? -2.192 -6.197 9.521 1.00 93.94 88 GLY A CA 1
ATOM 719 C C . GLY A 1 88 ? -1.118 -5.770 8.515 1.00 93.94 88 GLY A C 1
ATOM 720 O O . GLY A 1 88 ? -0.673 -4.620 8.559 1.00 93.94 88 GLY A O 1
ATOM 721 N N . PHE A 1 89 ? -0.709 -6.668 7.621 1.00 94.94 89 PHE A N 1
ATOM 722 C CA . PHE A 1 89 ? 0.317 -6.457 6.612 1.00 94.94 89 PHE A CA 1
ATOM 723 C C . PHE A 1 89 ? -0.202 -6.834 5.226 1.00 94.94 89 PHE A C 1
ATOM 725 O O . PHE A 1 89 ? -0.934 -7.798 5.051 1.00 94.94 89 PHE A O 1
ATOM 732 N N . ILE A 1 90 ? 0.237 -6.096 4.211 1.00 94.56 90 ILE A N 1
ATOM 733 C CA . ILE A 1 90 ? -0.073 -6.392 2.813 1.00 94.56 90 ILE A CA 1
ATOM 734 C C . ILE A 1 90 ? 1.185 -6.933 2.142 1.00 94.56 90 ILE A C 1
ATOM 736 O O . ILE A 1 90 ? 2.128 -6.192 1.857 1.00 94.56 90 ILE A O 1
ATOM 740 N N . THR A 1 91 ? 1.202 -8.222 1.828 1.00 95.12 91 THR A N 1
ATOM 741 C CA . THR A 1 91 ? 2.280 -8.835 1.044 1.00 95.12 91 THR A CA 1
ATOM 742 C C . THR A 1 91 ? 2.168 -8.482 -0.441 1.00 95.12 91 THR A C 1
ATOM 744 O O . THR A 1 91 ? 1.103 -8.117 -0.950 1.00 95.12 91 THR A O 1
ATOM 747 N N . PHE A 1 92 ? 3.252 -8.658 -1.207 1.00 92.31 92 PHE A N 1
ATOM 748 C CA . PHE A 1 92 ? 3.191 -8.452 -2.661 1.00 92.31 92 PHE A CA 1
ATOM 749 C C . PHE A 1 92 ? 2.154 -9.358 -3.346 1.00 92.31 92 PHE A C 1
ATOM 751 O O . PHE A 1 92 ? 1.533 -8.956 -4.333 1.00 92.31 92 PHE A O 1
ATOM 758 N N . SER A 1 93 ? 1.956 -10.574 -2.829 1.00 92.62 93 SER A N 1
ATOM 759 C CA . SER A 1 93 ? 0.944 -11.504 -3.331 1.00 92.62 93 SER A CA 1
ATOM 760 C C . SER A 1 93 ? -0.452 -10.897 -3.211 1.00 92.62 93 SER A C 1
ATOM 762 O O . SER A 1 93 ? -1.155 -10.807 -4.216 1.00 92.62 93 SER A O 1
ATOM 764 N N . GLU A 1 94 ? -0.809 -10.396 -2.032 1.00 92.69 94 GLU A N 1
ATOM 765 C CA . GLU A 1 94 ? -2.102 -9.759 -1.753 1.00 92.69 94 GLU A CA 1
ATOM 766 C C . GLU A 1 94 ? -2.272 -8.461 -2.547 1.00 92.69 94 GLU A C 1
ATOM 768 O O . GLU A 1 94 ? -3.256 -8.283 -3.270 1.00 92.69 94 GLU A O 1
ATOM 773 N N . PHE A 1 95 ? -1.236 -7.619 -2.561 1.00 89.00 95 PHE A N 1
ATOM 774 C CA . PHE A 1 95 ? -1.183 -6.404 -3.372 1.00 89.00 95 PHE A CA 1
ATOM 775 C C . PHE A 1 95 ? -1.407 -6.675 -4.868 1.00 89.00 95 PHE A C 1
ATOM 777 O O . PHE A 1 95 ? -2.006 -5.870 -5.582 1.00 89.00 95 PHE A O 1
ATOM 784 N N . SER A 1 96 ? -0.914 -7.807 -5.379 1.00 87.00 96 SER A N 1
ATOM 785 C CA . SER A 1 96 ? -1.038 -8.160 -6.795 1.00 87.00 96 SER A CA 1
ATOM 786 C C . SER A 1 96 ? -2.439 -8.627 -7.201 1.00 87.00 96 SER A C 1
ATOM 788 O O . SER A 1 96 ? -2.771 -8.554 -8.391 1.00 87.00 96 SER A O 1
ATOM 790 N N . LEU A 1 97 ? -3.236 -9.091 -6.232 1.00 85.25 97 LEU A N 1
ATOM 791 C CA . LEU A 1 97 ? -4.618 -9.534 -6.418 1.00 85.25 97 LEU A CA 1
ATOM 792 C C . LEU A 1 97 ? -5.598 -8.354 -6.429 1.00 85.25 97 LEU A C 1
ATOM 794 O O . LEU A 1 97 ? -6.627 -8.432 -7.102 1.00 85.25 97 LEU A O 1
ATOM 798 N N . HIS A 1 98 ? -5.249 -7.252 -5.764 1.00 74.31 98 HIS A N 1
ATOM 799 C CA . HIS A 1 98 ? -6.009 -6.005 -5.789 1.00 74.31 98 HIS A CA 1
ATOM 800 C C . HIS A 1 98 ? -5.916 -5.314 -7.175 1.00 74.31 98 HIS A C 1
ATOM 802 O O . HIS A 1 98 ? -4.820 -5.084 -7.704 1.00 74.31 98 HIS A O 1
ATOM 808 N N . GLN A 1 99 ? -7.066 -5.007 -7.801 1.00 56.09 99 GLN A N 1
ATOM 809 C CA . GLN A 1 99 ? -7.170 -4.474 -9.179 1.00 56.09 99 GLN A CA 1
ATOM 810 C C . GLN A 1 99 ? -7.586 -3.005 -9.260 1.00 56.09 99 GLN A C 1
ATOM 812 O O . GLN A 1 99 ? -8.622 -2.642 -8.669 1.00 56.09 99 GLN A O 1
#

pLDDT: mean 79.26, std 13.73, range [47.09, 95.19]

Organism: NCBI:txid1538716

Secondary structure (DSSP, 8-state):
-HHHHHHHHTTT-S---TT--HHHHHHHHHHHH-SS-SSEEEHHHHHHHHH---SS--BTTBSPP-SHHHHHHHHHHHHHHH-SS-SSEEEHHHHHH--

InterPro domains:
  IPR002048 EF-hand domain [PF13499] (28-95)
  IPR002048 EF-hand domain [PS50222] (70-99)
  IPR011992 EF-hand domain pair [SSF47473] (23-96)
  IPR018247 EF-Hand 1, calcium-binding site [PS00018] (34-46)
  IPR018247 EF-Hand 1, calcium-binding site [PS00018] (83-95)
  IPR052110 Multiple coagulation factor deficiency protein 2-like [PTHR23104] (4-96)

Radius of gyration: 13.55 Å; chains: 1; bounding box: 28×31×33 Å

Foldseek 3Di:
DQVVVVCLVCVVPDPDPPDDPPLNSLVVSQVVLPPVPPQWHALVSVLCQLQDDPPPQQGVLGGRDPDPVVSVVSSVVVCVQQVPVSPRIHHSVSSVVPD